Protein AF-A0A357TEU5-F1 (afdb_monomer)

Secondary structure (DSSP, 8-state):
--------TT--EEEEEEEE-SSSEEEEEEEETTSPPPEEEETT----------EEEEEGGGTEEEEEE-TT-EEEETTEEEEEEEE-SSEEEEEETTT--EEEEE--

pLDDT: mean 87.22, std 14.16, range [36.91, 97.81]

Structure (mmCIF, N/CA/C/O backbone):
data_AF-A0A357TEU5-F1
#
_entry.id   AF-A0A357TEU5-F1
#
loop_
_atom_site.group_PDB
_atom_site.id
_atom_site.type_symbol
_atom_site.label_atom_id
_atom_site.label_alt_id
_atom_site.label_comp_id
_atom_site.label_asym_id
_atom_site.label_entity_id
_atom_site.label_seq_id
_atom_site.pdbx_PDB_ins_code
_atom_site.Cartn_x
_atom_site.Cartn_y
_atom_site.Cartn_z
_atom_site.occupancy
_atom_site.B_iso_or_equiv
_atom_site.auth_seq_id
_atom_site.auth_comp_id
_atom_site.auth_asym_id
_atom_site.auth_atom_id
_atom_site.pdbx_PDB_model_num
ATOM 1 N N . MET A 1 1 ? 3.684 3.931 51.955 1.00 36.91 1 MET A N 1
ATOM 2 C CA . MET A 1 1 ? 3.063 2.715 51.384 1.00 36.91 1 MET A CA 1
ATOM 3 C C . MET A 1 1 ? 2.986 3.022 49.916 1.00 36.91 1 MET A C 1
ATOM 5 O O . MET A 1 1 ? 2.051 3.673 49.469 1.00 36.91 1 MET A O 1
ATOM 9 N N . ASP A 1 2 ? 4.086 2.728 49.242 1.00 40.12 2 ASP A N 1
ATOM 10 C CA . ASP A 1 2 ? 4.388 3.300 47.941 1.00 40.12 2 ASP A CA 1
ATOM 11 C C . ASP A 1 2 ? 3.725 2.389 46.918 1.00 40.12 2 ASP A C 1
ATOM 13 O O . ASP A 1 2 ? 4.229 1.321 46.582 1.00 40.12 2 ASP A O 1
ATOM 17 N N . GLY A 1 3 ? 2.496 2.751 46.548 1.00 43.06 3 GLY A N 1
ATOM 18 C CA . GLY A 1 3 ? 1.780 2.099 45.466 1.00 43.06 3 GLY A CA 1
ATOM 19 C C . GLY A 1 3 ? 2.515 2.428 44.182 1.00 43.06 3 GLY A C 1
ATOM 20 O O . GLY A 1 3 ? 2.447 3.567 43.721 1.00 43.06 3 GLY A O 1
ATOM 21 N N . GLU A 1 4 ? 3.263 1.460 43.659 1.00 42.56 4 GLU A N 1
ATOM 22 C CA . GLU A 1 4 ? 3.971 1.614 42.400 1.00 42.56 4 GLU A CA 1
ATOM 23 C C . GLU A 1 4 ? 2.991 2.065 41.320 1.00 42.56 4 GLU A C 1
ATOM 25 O O . GLU A 1 4 ? 2.091 1.333 40.903 1.00 42.56 4 GLU A O 1
ATOM 30 N N . ASN A 1 5 ? 3.164 3.310 40.887 1.00 46.56 5 ASN A N 1
ATOM 31 C CA . ASN A 1 5 ? 2.548 3.829 39.686 1.00 46.56 5 ASN A CA 1
ATOM 32 C C . ASN A 1 5 ? 3.273 3.177 38.506 1.00 46.56 5 ASN A C 1
ATOM 34 O O . ASN A 1 5 ? 4.188 3.752 37.917 1.00 46.56 5 ASN A O 1
ATOM 38 N N . LEU A 1 6 ? 2.912 1.926 38.221 1.00 44.22 6 LEU A N 1
ATOM 39 C CA . LEU A 1 6 ? 3.275 1.247 36.989 1.00 44.22 6 LEU A CA 1
ATOM 40 C C . LEU A 1 6 ? 2.442 1.883 35.872 1.00 44.22 6 LEU A C 1
ATOM 42 O O . LEU A 1 6 ? 1.434 1.327 35.437 1.00 44.22 6 LEU A O 1
ATOM 46 N N . GLU A 1 7 ? 2.829 3.086 35.437 1.00 47.78 7 GLU A N 1
ATOM 47 C CA . GLU A 1 7 ? 2.355 3.602 34.160 1.00 47.78 7 GLU A CA 1
ATOM 48 C C . GLU A 1 7 ? 2.746 2.574 33.101 1.00 47.78 7 GLU A C 1
ATOM 50 O O . GLU A 1 7 ? 3.928 2.296 32.892 1.00 47.78 7 GLU A O 1
ATOM 55 N N . ASP A 1 8 ? 1.743 1.972 32.465 1.00 53.94 8 ASP A N 1
ATOM 56 C CA . ASP A 1 8 ? 1.962 1.037 31.376 1.00 53.94 8 ASP A CA 1
ATOM 57 C C . ASP A 1 8 ? 2.750 1.752 30.267 1.00 53.94 8 ASP A C 1
ATOM 59 O O . ASP A 1 8 ? 2.227 2.568 29.505 1.00 53.94 8 ASP A O 1
ATOM 63 N N . ILE A 1 9 ? 4.047 1.456 30.202 1.00 52.34 9 ILE A N 1
ATOM 64 C CA . ILE A 1 9 ? 5.025 1.968 29.232 1.00 52.34 9 ILE A CA 1
ATOM 65 C C . ILE A 1 9 ? 4.664 1.630 27.779 1.00 52.34 9 ILE A C 1
ATOM 67 O O . ILE A 1 9 ? 5.327 2.082 26.847 1.00 52.34 9 ILE A O 1
ATOM 71 N N . ARG A 1 10 ? 3.599 0.853 27.566 1.00 61.09 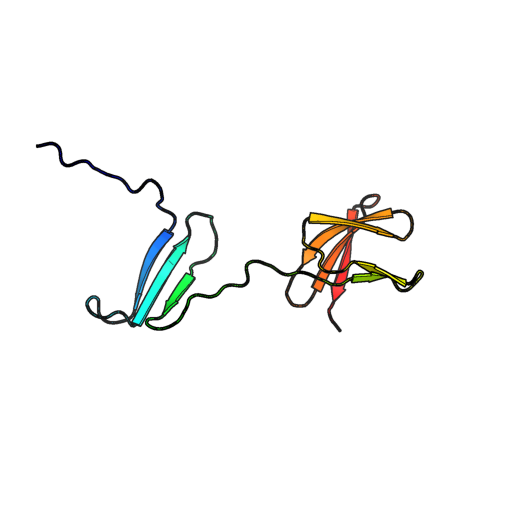10 ARG A N 1
ATOM 72 C CA . ARG A 1 10 ? 3.032 0.528 26.267 1.00 61.09 10 ARG A CA 1
ATOM 73 C C . ARG A 1 10 ? 1.596 1.035 26.183 1.00 61.09 10 ARG A C 1
ATOM 75 O O . ARG A 1 10 ? 0.716 0.267 25.814 1.00 61.09 10 ARG A O 1
ATOM 82 N N . LYS A 1 11 ? 1.346 2.328 26.450 1.00 72.00 11 LYS A N 1
ATOM 83 C CA . LYS A 1 11 ? 0.129 3.039 25.991 1.00 72.00 11 LYS A CA 1
ATOM 84 C C . LYS A 1 11 ? 0.071 2.985 24.454 1.00 72.00 11 LYS A C 1
ATOM 86 O O . LYS A 1 11 ? 0.336 3.977 23.787 1.00 72.00 11 LYS A O 1
ATOM 91 N N . ILE A 1 12 ? -0.196 1.809 23.885 1.00 81.06 12 ILE A N 1
ATOM 92 C CA . ILE A 1 12 ? -0.232 1.511 22.447 1.00 81.06 12 ILE A CA 1
ATOM 93 C C . ILE A 1 12 ? -1.592 1.850 21.842 1.00 81.06 12 ILE A C 1
ATOM 95 O O . ILE A 1 12 ? -1.705 1.968 20.625 1.00 81.06 12 ILE A O 1
ATOM 99 N N . PHE A 1 13 ? -2.606 2.035 22.689 1.00 85.88 13 PHE A N 1
ATOM 100 C CA . PHE A 1 13 ? -3.899 2.567 22.302 1.00 85.88 13 PHE A CA 1
ATOM 101 C C . PHE A 1 13 ? -4.566 3.336 23.451 1.00 85.88 13 PHE A C 1
ATOM 103 O O . PHE A 1 13 ? -4.187 3.212 24.615 1.00 85.88 13 PHE A O 1
ATOM 110 N N . THR A 1 14 ? -5.598 4.106 23.115 1.00 88.81 14 THR A N 1
ATOM 111 C CA . THR A 1 14 ? -6.527 4.765 24.041 1.00 88.81 14 THR A CA 1
ATOM 112 C C . THR A 1 14 ? -7.950 4.296 23.744 1.00 88.81 14 THR A C 1
ATOM 114 O O . THR A 1 14 ? -8.340 4.222 22.582 1.00 88.81 14 THR A O 1
ATOM 117 N N . LEU A 1 15 ? -8.750 3.989 24.768 1.00 88.56 15 LEU A N 1
ATOM 118 C CA . LEU A 1 15 ? -10.174 3.692 24.585 1.00 88.56 15 LEU A CA 1
ATOM 119 C C . LEU A 1 15 ? -10.934 4.988 24.266 1.00 88.56 15 LEU A C 1
ATOM 121 O O . LEU A 1 15 ? -10.983 5.898 25.089 1.00 88.56 15 LEU A O 1
ATOM 125 N N . VAL A 1 16 ? -11.530 5.064 23.078 1.00 90.44 16 VAL A N 1
ATOM 126 C CA . VAL A 1 16 ? -12.288 6.232 22.600 1.00 90.44 16 VAL A CA 1
ATOM 127 C C . VAL A 1 16 ? -13.766 6.101 22.944 1.00 90.44 16 VAL A C 1
ATOM 129 O O . VAL A 1 16 ? -14.398 7.069 23.364 1.00 90.44 16 VAL A O 1
ATOM 132 N N . LYS A 1 17 ? -14.340 4.908 22.744 1.00 90.69 17 LYS A N 1
ATOM 133 C CA . LYS A 1 17 ? -15.780 4.688 22.897 1.00 90.69 17 LYS A CA 1
ATOM 134 C C . LYS A 1 17 ? -16.094 3.260 23.322 1.00 90.69 17 LYS A C 1
ATOM 136 O O . LYS A 1 17 ? -15.505 2.313 22.810 1.00 90.69 17 LYS A O 1
ATOM 141 N N . VAL A 1 18 ? -17.088 3.122 24.194 1.00 92.12 18 VAL A N 1
ATOM 142 C CA . VAL A 1 18 ? -17.751 1.852 24.506 1.00 92.12 18 VAL A CA 1
ATOM 143 C C . VAL A 1 18 ? -19.161 1.903 23.928 1.00 92.12 18 VAL A C 1
ATOM 145 O O . VAL A 1 18 ? -19.893 2.861 24.176 1.00 92.12 18 VAL A O 1
ATOM 148 N N . ASN A 1 19 ? -19.542 0.897 23.145 1.00 89.12 19 ASN A N 1
ATOM 149 C CA . ASN A 1 19 ? -20.915 0.712 22.683 1.00 89.12 19 ASN A CA 1
ATOM 150 C C . ASN A 1 19 ? -21.549 -0.450 23.463 1.00 89.12 19 ASN A C 1
ATOM 152 O O . ASN A 1 19 ? -20.907 -1.481 23.663 1.00 89.12 19 ASN A O 1
ATOM 156 N N . GLY A 1 20 ? -22.804 -0.291 23.886 1.00 89.06 20 GLY A N 1
ATOM 157 C CA . GLY A 1 20 ? -23.514 -1.274 24.711 1.00 89.06 20 GLY A CA 1
ATOM 158 C C . GLY A 1 20 ? -23.428 -0.980 26.212 1.00 89.06 20 GLY A C 1
ATOM 159 O O . GLY A 1 20 ? -23.162 0.152 26.619 1.00 89.06 20 GLY A O 1
ATOM 160 N N . SER A 1 21 ? -23.695 -1.995 27.037 1.00 88.94 21 SER A N 1
ATOM 161 C CA . SER A 1 21 ? -23.600 -1.865 28.494 1.00 88.94 21 SER A CA 1
ATOM 162 C C . SER A 1 21 ? -22.137 -1.791 28.922 1.00 88.94 21 SER A C 1
ATOM 164 O O . SER A 1 21 ? -21.296 -2.503 28.386 1.00 88.94 21 SER A O 1
ATOM 166 N N . LEU A 1 22 ? -21.823 -1.001 29.950 1.00 83.19 22 LEU A N 1
ATOM 167 C CA . LEU A 1 22 ? -20.477 -1.002 30.537 1.00 83.19 22 LEU A CA 1
ATOM 168 C C . LEU A 1 22 ? -20.113 -2.360 31.157 1.00 83.19 22 LEU A C 1
ATOM 170 O O . LEU A 1 22 ? -18.942 -2.723 31.184 1.00 83.19 22 LEU A O 1
ATOM 174 N N . SER A 1 23 ? -21.110 -3.112 31.636 1.00 87.62 23 SER A N 1
ATOM 175 C CA . SER A 1 23 ? -20.920 -4.476 32.144 1.00 87.62 23 SER A CA 1
ATOM 176 C C . SER A 1 23 ? -20.935 -5.542 31.047 1.00 87.62 23 SER A C 1
ATOM 178 O O . SER A 1 23 ? -20.487 -6.659 31.290 1.00 87.62 23 SER A O 1
ATOM 180 N N . ASP A 1 24 ? -21.455 -5.209 29.862 1.00 87.56 24 ASP A N 1
ATOM 181 C CA . ASP A 1 24 ? -21.545 -6.111 28.715 1.00 87.56 24 ASP A CA 1
ATOM 182 C C . ASP A 1 24 ? -21.500 -5.331 27.382 1.00 87.56 24 ASP A C 1
ATOM 184 O O . ASP A 1 24 ? -22.544 -5.031 26.785 1.00 87.56 24 ASP A O 1
ATOM 188 N N . PRO A 1 25 ? -20.303 -4.913 26.937 1.00 88.94 25 PRO A N 1
ATOM 189 C CA . PRO A 1 25 ? -20.159 -4.078 25.753 1.00 88.94 25 PRO A CA 1
ATOM 190 C C . PRO A 1 25 ? -20.308 -4.891 24.463 1.00 88.94 25 PRO A C 1
ATOM 192 O O . PRO A 1 25 ? -19.818 -6.014 24.347 1.00 88.94 25 PRO A O 1
ATOM 195 N N . THR A 1 26 ? -20.937 -4.292 23.452 1.00 92.94 26 THR A N 1
ATOM 196 C CA . THR A 1 26 ? -21.073 -4.881 22.111 1.00 92.94 26 THR A CA 1
ATOM 197 C C . THR A 1 26 ? -19.857 -4.587 21.238 1.00 92.94 26 THR A C 1
ATOM 199 O O . THR A 1 26 ? -19.460 -5.429 20.434 1.00 92.94 26 THR A O 1
ATOM 202 N N . SER A 1 27 ? -19.249 -3.406 21.388 1.00 91.38 27 SER A N 1
ATOM 203 C CA . SER A 1 27 ? -18.000 -3.057 20.705 1.00 91.38 27 SER A CA 1
ATOM 204 C C . SER A 1 27 ? -17.218 -1.951 21.415 1.00 91.38 27 SER A C 1
ATOM 206 O O . SER A 1 27 ? -17.782 -1.144 22.158 1.00 91.38 27 SER A O 1
ATOM 208 N N . LEU A 1 28 ? -15.912 -1.906 21.158 1.00 90.56 28 LEU A N 1
ATOM 209 C CA . LEU A 1 28 ? -14.972 -0.920 21.689 1.00 90.56 28 LEU A CA 1
ATOM 210 C C . LEU A 1 28 ? -14.270 -0.213 20.533 1.00 90.56 28 LEU A C 1
ATOM 212 O O . LEU A 1 28 ? -13.756 -0.873 19.633 1.00 90.56 28 LEU A O 1
ATOM 216 N N . THR A 1 29 ? -14.212 1.114 20.569 1.00 91.19 29 THR A N 1
ATOM 217 C CA . THR A 1 29 ? -13.402 1.906 19.637 1.00 91.19 29 THR A CA 1
ATOM 218 C C . THR A 1 29 ? -12.098 2.293 20.321 1.00 91.19 29 THR A C 1
ATOM 220 O O . THR A 1 29 ? -12.128 2.927 21.377 1.00 91.19 29 THR A O 1
ATOM 223 N N . LEU A 1 30 ? -10.964 1.919 19.734 1.00 89.75 30 LEU A N 1
ATOM 224 C CA . LEU A 1 30 ? -9.622 2.166 20.253 1.00 89.75 30 LEU A CA 1
ATOM 225 C C . LEU A 1 30 ? -8.862 3.070 19.279 1.00 89.75 30 LEU A C 1
ATOM 227 O O . LEU A 1 30 ? -8.882 2.837 18.076 1.00 89.75 30 LEU A O 1
ATOM 231 N N . ARG A 1 31 ? -8.163 4.076 19.796 1.00 87.88 31 ARG A N 1
ATOM 232 C CA . ARG A 1 31 ? -7.234 4.912 19.032 1.00 87.88 31 ARG A CA 1
ATOM 233 C C . ARG A 1 31 ? -5.828 4.400 19.225 1.00 87.88 31 ARG A C 1
ATOM 235 O O . ARG A 1 31 ? -5.379 4.352 20.365 1.00 87.88 31 ARG A O 1
ATOM 242 N N . MET A 1 32 ? -5.135 4.062 18.151 1.00 85.94 32 MET A N 1
ATOM 243 C CA . MET A 1 32 ? -3.766 3.566 18.231 1.00 85.94 32 MET A CA 1
ATOM 244 C C . MET A 1 32 ? -2.777 4.720 18.434 1.00 85.94 32 MET A C 1
ATOM 246 O O . MET A 1 32 ? -2.945 5.815 17.898 1.00 85.94 32 MET A O 1
ATOM 250 N N . SER A 1 33 ? -1.723 4.478 19.208 1.00 85.56 33 SER A N 1
ATOM 251 C CA . SER A 1 33 ? -0.695 5.488 19.499 1.00 85.56 33 SER A CA 1
ATOM 252 C C . SER A 1 33 ? 0.327 5.662 18.373 1.00 85.56 33 SER A C 1
ATOM 254 O O . SER A 1 33 ? 1.137 6.583 18.416 1.00 85.56 33 SER A O 1
ATOM 256 N N . ASP A 1 34 ? 0.292 4.791 17.364 1.00 78.62 34 ASP A N 1
ATOM 257 C CA . ASP A 1 34 ? 1.132 4.854 16.163 1.00 78.62 34 ASP A CA 1
ATOM 258 C C . ASP A 1 34 ? 0.616 5.854 15.108 1.00 78.62 34 ASP A C 1
ATOM 260 O O . ASP A 1 34 ? 1.224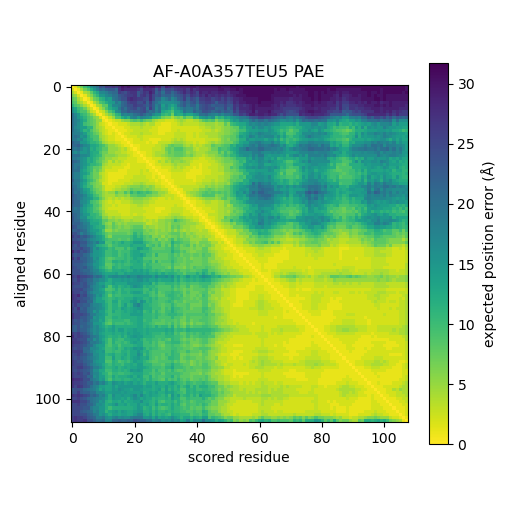 6.004 14.049 1.00 78.62 34 ASP A O 1
ATOM 264 N N . GLY A 1 35 ? -0.489 6.550 15.399 1.00 75.81 35 GLY A N 1
ATOM 265 C CA . GLY A 1 35 ? -1.113 7.516 14.497 1.00 75.81 35 GLY A CA 1
ATOM 266 C C . GLY A 1 35 ? -2.008 6.887 13.429 1.00 75.81 35 GLY A C 1
ATOM 267 O O . GLY A 1 35 ? -2.440 7.598 12.524 1.00 75.81 35 GLY A O 1
ATOM 268 N N . SER A 1 36 ? -2.286 5.582 13.510 1.00 78.75 36 SER A N 1
ATOM 269 C CA . SER A 1 36 ? -3.285 4.942 12.657 1.00 78.75 36 SER A CA 1
ATOM 270 C C . SER A 1 36 ? -4.722 5.268 13.084 1.00 78.75 36 SER A C 1
ATOM 272 O O . SER A 1 36 ? -4.969 5.755 14.190 1.00 78.75 36 SER A O 1
ATOM 274 N N . ASP A 1 37 ? -5.667 5.031 12.171 1.00 82.44 37 ASP A N 1
ATOM 275 C CA . ASP A 1 37 ? -7.087 5.309 12.387 1.00 82.44 37 ASP A CA 1
ATOM 276 C C . ASP A 1 37 ? -7.675 4.525 13.571 1.00 82.44 37 ASP A C 1
ATOM 278 O O . ASP A 1 37 ? -7.178 3.465 13.964 1.00 82.44 37 ASP A O 1
ATOM 282 N N . ASP A 1 38 ? -8.781 5.039 14.113 1.00 88.88 38 ASP A N 1
ATOM 283 C CA . ASP A 1 38 ? -9.516 4.386 15.193 1.00 88.88 38 ASP A CA 1
ATOM 284 C C . ASP A 1 38 ? -10.000 2.989 14.755 1.00 88.88 38 ASP A C 1
ATOM 286 O O . ASP A 1 38 ? -10.697 2.829 13.750 1.00 88.88 38 ASP A O 1
ATOM 290 N N . ILE A 1 39 ? -9.669 1.965 15.542 1.00 87.44 39 ILE A N 1
ATOM 291 C CA . ILE A 1 39 ? -10.090 0.581 15.316 1.00 87.44 39 ILE A CA 1
ATOM 292 C C . ILE A 1 39 ? -11.347 0.272 16.126 1.00 87.44 39 ILE A C 1
ATOM 294 O O . ILE A 1 39 ? -11.473 0.686 17.276 1.00 87.44 39 ILE A O 1
ATOM 298 N N . THR A 1 40 ? -12.284 -0.484 15.552 1.00 90.25 40 THR A N 1
ATOM 299 C CA . THR A 1 40 ? -13.450 -0.993 16.287 1.00 90.25 40 THR A CA 1
ATOM 300 C C . THR A 1 40 ? -13.317 -2.494 16.484 1.00 90.25 40 THR A C 1
ATOM 302 O O . THR A 1 40 ? -13.193 -3.242 15.519 1.00 90.25 40 THR A O 1
ATOM 305 N N . VAL A 1 41 ? -13.352 -2.929 17.740 1.00 88.44 41 VAL A N 1
ATOM 306 C CA . VAL A 1 41 ? -13.336 -4.339 18.133 1.00 88.44 41 VAL A CA 1
ATOM 307 C C . VAL A 1 41 ? -14.745 -4.732 18.552 1.00 88.44 41 VAL A C 1
ATOM 309 O O . VAL A 1 41 ? -15.321 -4.108 19.444 1.00 88.44 41 VAL A O 1
ATOM 312 N N . VAL A 1 42 ? -15.308 -5.749 17.907 1.00 90.94 42 VAL A N 1
ATOM 313 C CA . VAL A 1 42 ? -16.660 -6.252 18.177 1.00 90.94 42 VAL A CA 1
ATOM 314 C C . VAL A 1 42 ? -16.575 -7.498 19.054 1.00 90.94 42 VAL A C 1
ATOM 316 O O . VAL A 1 42 ? -15.705 -8.350 18.871 1.00 90.94 42 VAL A O 1
ATOM 319 N N . LYS A 1 43 ? -17.471 -7.610 20.039 1.00 88.06 43 LYS A N 1
ATOM 320 C CA . LYS A 1 43 ? -17.515 -8.769 20.934 1.00 88.06 43 LYS A CA 1
ATOM 321 C C . LYS A 1 43 ? -17.765 -10.051 20.131 1.00 88.06 43 LYS A C 1
ATOM 323 O O . LYS A 1 43 ? -18.772 -10.165 19.443 1.00 88.06 43 LYS A O 1
ATOM 328 N N . GLY A 1 44 ? -16.880 -11.034 20.288 1.00 87.56 44 GLY A N 1
ATOM 329 C CA . GLY A 1 44 ? -16.990 -12.341 19.629 1.00 87.56 44 GLY A CA 1
ATOM 330 C C . GLY A 1 44 ? -16.390 -12.404 18.222 1.00 87.56 44 GLY A C 1
ATOM 331 O O . GLY A 1 44 ? -16.346 -13.489 17.649 1.00 87.56 44 GLY A O 1
ATOM 332 N N . GLU A 1 45 ? -15.879 -11.290 17.692 1.00 87.50 45 GLU A N 1
ATOM 333 C CA . GLU A 1 45 ? -15.211 -11.250 16.391 1.00 87.50 45 GLU A CA 1
ATOM 334 C C . GLU A 1 45 ? -13.694 -11.131 16.555 1.00 87.50 45 GLU A C 1
ATOM 336 O O . GLU A 1 45 ? -13.183 -10.406 17.412 1.00 87.50 45 GLU A O 1
ATOM 341 N N . ILE A 1 46 ? -12.954 -11.853 15.713 1.00 84.00 46 ILE A N 1
ATOM 342 C CA . ILE A 1 46 ? -11.502 -11.700 15.627 1.00 84.00 46 ILE A CA 1
ATOM 343 C C . ILE A 1 46 ? -11.221 -10.401 14.875 1.00 84.00 46 ILE A C 1
ATOM 345 O O . ILE A 1 46 ? -11.655 -10.232 13.736 1.00 84.00 46 ILE A O 1
ATOM 349 N N . PHE A 1 47 ? -10.454 -9.500 15.487 1.00 80.38 47 PHE A N 1
ATOM 350 C CA . PHE A 1 47 ? -9.961 -8.319 14.789 1.00 80.38 47 PHE A CA 1
ATOM 351 C C . PHE A 1 47 ? -8.986 -8.733 13.677 1.00 80.38 47 PHE A C 1
ATOM 353 O O . PHE A 1 47 ? -7.971 -9.380 13.937 1.00 80.38 47 PHE A O 1
ATOM 360 N N . SER A 1 48 ? -9.289 -8.340 12.441 1.00 80.75 48 SER A N 1
ATOM 361 C CA . SER A 1 48 ? -8.431 -8.530 11.272 1.00 80.75 48 SER A CA 1
ATOM 362 C C . SER A 1 48 ? -8.304 -7.209 10.522 1.00 80.75 48 SER A C 1
ATOM 364 O O . SER A 1 48 ? -9.284 -6.484 10.350 1.00 80.75 48 SER A O 1
ATOM 366 N N . ARG A 1 49 ? -7.088 -6.893 10.074 1.00 81.38 49 ARG A N 1
ATOM 367 C CA . ARG A 1 49 ? -6.777 -5.705 9.276 1.00 81.38 49 ARG A CA 1
ATOM 368 C C . ARG A 1 49 ? -5.804 -6.087 8.170 1.00 81.38 49 ARG A C 1
ATOM 370 O O . ARG A 1 49 ? -4.901 -6.895 8.379 1.00 81.38 49 ARG A O 1
ATOM 377 N N . VAL A 1 50 ? -5.956 -5.462 7.005 1.00 83.62 50 VAL A N 1
ATOM 378 C CA . VAL A 1 50 ? -4.949 -5.539 5.946 1.00 83.62 50 VAL A CA 1
ATOM 379 C C . VAL A 1 50 ? -3.744 -4.688 6.348 1.00 83.62 50 VAL A C 1
ATOM 381 O O . VAL A 1 50 ? -3.812 -3.462 6.345 1.00 83.62 50 VAL A O 1
ATOM 384 N N . ASP A 1 51 ? -2.645 -5.353 6.702 1.00 82.56 51 ASP A N 1
ATOM 385 C CA . ASP A 1 51 ? -1.363 -4.718 7.059 1.00 82.56 51 ASP A CA 1
ATOM 386 C C . ASP A 1 51 ? -0.614 -4.166 5.829 1.00 82.56 51 ASP A C 1
ATOM 388 O O . ASP A 1 51 ? 0.260 -3.309 5.916 1.00 82.56 51 ASP A O 1
ATOM 392 N N . GLY A 1 52 ? -0.982 -4.635 4.637 1.00 88.06 52 GLY A N 1
ATOM 393 C CA . GLY A 1 52 ? -0.488 -4.098 3.380 1.00 88.06 52 GLY A CA 1
ATOM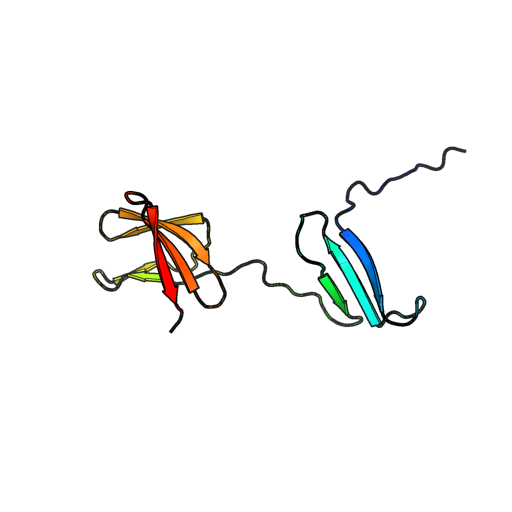 394 C C . GLY A 1 52 ? -0.657 -5.069 2.224 1.00 88.06 52 GLY A C 1
ATOM 395 O O . GLY A 1 52 ? -0.919 -6.259 2.407 1.00 88.06 52 GLY A O 1
ATOM 396 N N . TYR A 1 53 ? -0.454 -4.548 1.021 1.00 93.69 53 TYR A N 1
ATOM 397 C CA . TYR A 1 53 ? -0.623 -5.293 -0.219 1.00 93.69 53 TYR A CA 1
ATOM 398 C C . TYR A 1 53 ? 0.719 -5.756 -0.795 1.00 93.69 53 TYR A C 1
ATOM 400 O O . TYR A 1 53 ? 1.791 -5.210 -0.503 1.00 93.69 53 TYR A 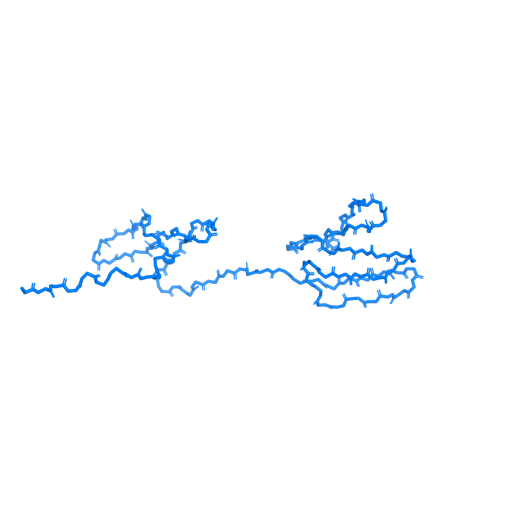O 1
ATOM 408 N N . ARG A 1 54 ? 0.649 -6.802 -1.616 1.00 94.81 54 ARG A N 1
ATOM 409 C CA . ARG A 1 54 ? 1.738 -7.312 -2.453 1.00 94.81 54 ARG A CA 1
ATOM 410 C C . ARG A 1 54 ? 1.217 -7.403 -3.875 1.00 94.81 54 ARG A C 1
ATOM 412 O O . ARG A 1 54 ? 0.036 -7.672 -4.067 1.00 94.81 54 ARG A O 1
ATOM 419 N N . ALA A 1 55 ? 2.099 -7.215 -4.846 1.00 94.81 55 ALA A N 1
ATOM 420 C CA . ALA A 1 55 ? 1.726 -7.281 -6.249 1.00 94.81 55 ALA A CA 1
ATOM 421 C C . ALA A 1 55 ? 2.654 -8.192 -7.049 1.00 94.81 55 ALA A C 1
ATOM 423 O O . ALA A 1 55 ? 3.872 -8.217 -6.838 1.00 94.81 55 ALA A O 1
ATOM 424 N N . ASP A 1 56 ? 2.050 -8.881 -8.012 1.00 95.56 56 ASP A N 1
ATOM 425 C CA . ASP A 1 56 ? 2.743 -9.505 -9.126 1.00 95.56 56 ASP A CA 1
ATOM 426 C C . ASP A 1 56 ? 2.703 -8.539 -10.313 1.00 95.56 56 ASP A C 1
ATOM 428 O O . ASP A 1 56 ? 1.640 -8.121 -10.764 1.00 95.56 56 ASP A O 1
ATOM 432 N N . ILE A 1 57 ? 3.876 -8.150 -10.807 1.00 94.44 57 ILE A N 1
ATOM 433 C CA . ILE A 1 57 ? 4.027 -7.150 -11.864 1.00 94.44 57 ILE A CA 1
ATOM 434 C C . ILE A 1 57 ? 4.709 -7.817 -13.051 1.00 94.44 57 ILE A C 1
ATOM 436 O O . ILE A 1 57 ? 5.757 -8.449 -12.904 1.00 94.44 57 ILE A O 1
ATOM 440 N N . THR A 1 58 ? 4.136 -7.649 -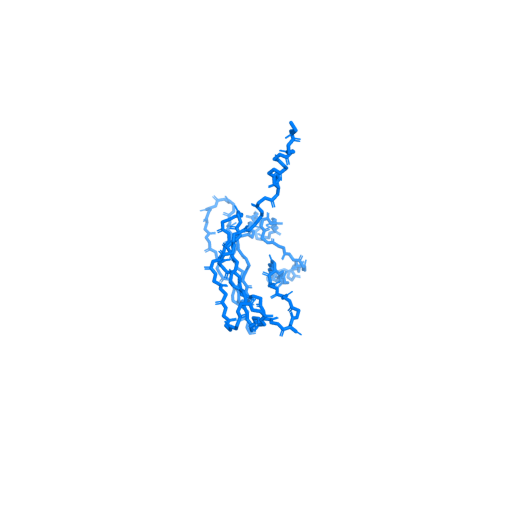14.239 1.00 94.38 58 THR A N 1
ATOM 441 C CA . THR A 1 58 ? 4.729 -8.129 -15.490 1.00 94.38 58 THR A CA 1
ATOM 442 C C . THR A 1 58 ? 5.067 -6.946 -16.380 1.00 94.38 58 THR A C 1
ATOM 444 O O . THR A 1 58 ? 4.267 -6.024 -16.519 1.00 94.38 58 THR A O 1
ATOM 447 N N . TYR A 1 59 ? 6.248 -6.982 -16.993 1.00 94.12 59 TYR A N 1
ATOM 448 C CA . TYR A 1 59 ? 6.648 -6.060 -18.047 1.00 94.12 59 TYR A CA 1
ATOM 449 C C . TYR A 1 59 ? 6.629 -6.807 -19.394 1.00 94.12 59 TYR A C 1
ATOM 451 O O . TYR A 1 59 ? 7.576 -7.540 -19.697 1.00 94.12 59 TYR A O 1
ATOM 459 N N . PRO A 1 60 ? 5.552 -6.665 -20.195 1.00 93.69 60 PRO A N 1
ATOM 460 C CA . PRO A 1 60 ? 5.346 -7.462 -21.407 1.00 93.69 60 PRO A CA 1
ATOM 461 C C . PRO A 1 60 ? 6.457 -7.373 -22.467 1.00 93.69 60 PRO A C 1
ATOM 463 O O . PRO A 1 60 ? 6.783 -8.411 -23.034 1.00 93.69 60 PRO A O 1
ATOM 466 N N . PRO A 1 61 ? 7.097 -6.211 -22.734 1.00 94.19 61 PRO A N 1
ATOM 467 C CA . PRO A 1 61 ? 8.058 -6.092 -23.838 1.00 94.19 61 PRO A CA 1
ATOM 468 C C . PRO A 1 61 ? 9.228 -7.083 -23.808 1.00 94.19 61 PRO A C 1
ATOM 470 O O . PRO A 1 61 ? 9.745 -7.442 -24.860 1.00 94.19 61 PRO A O 1
ATOM 473 N N . ASN A 1 62 ? 9.642 -7.545 -22.625 1.00 92.75 62 ASN A N 1
ATOM 474 C CA . ASN A 1 62 ? 10.649 -8.601 -22.480 1.00 92.75 62 ASN A CA 1
ATOM 475 C C . ASN A 1 62 ? 10.199 -9.736 -21.541 1.00 92.75 62 ASN A C 1
ATOM 477 O O . ASN A 1 62 ? 11.035 -10.490 -21.045 1.00 92.75 62 ASN A O 1
ATOM 481 N N . ASN A 1 63 ? 8.889 -9.844 -21.281 1.00 92.94 63 ASN A N 1
ATOM 482 C CA . ASN A 1 63 ? 8.268 -10.833 -20.394 1.00 92.94 63 ASN A CA 1
ATOM 483 C C . ASN 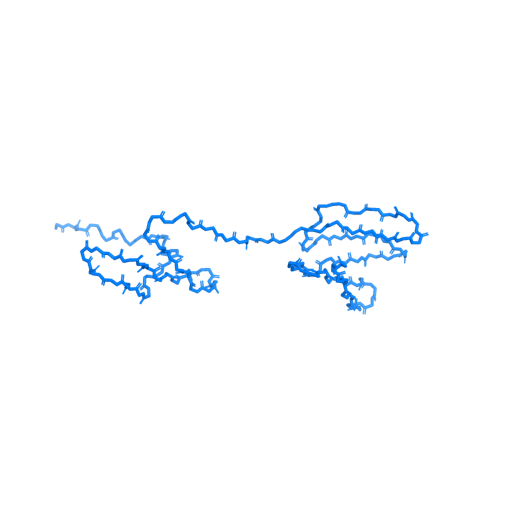A 1 63 ? 8.891 -10.939 -18.992 1.00 92.94 63 ASN A C 1
ATOM 485 O O . ASN A 1 63 ? 8.855 -11.999 -18.359 1.00 92.94 63 ASN A O 1
ATOM 489 N N . LYS A 1 64 ? 9.450 -9.845 -18.467 1.00 95.00 64 LYS A N 1
ATOM 490 C CA . LYS A 1 64 ? 10.014 -9.846 -17.118 1.00 95.00 64 LYS A CA 1
ATOM 491 C C . LYS A 1 64 ? 8.899 -9.888 -16.078 1.00 95.00 64 LYS A C 1
ATOM 493 O O . LYS A 1 64 ? 7.980 -9.074 -16.112 1.00 95.00 64 LYS A O 1
ATOM 498 N N . GLN A 1 65 ? 9.009 -10.826 -15.141 1.00 95.88 65 GLN A N 1
ATOM 499 C CA . GLN A 1 65 ? 8.045 -11.014 -14.059 1.00 95.88 65 GLN A CA 1
ATOM 500 C C . GLN A 1 65 ? 8.667 -10.649 -12.713 1.00 95.88 65 GLN A C 1
ATOM 502 O O . GLN A 1 65 ? 9.780 -11.063 -12.384 1.00 95.88 65 GLN A O 1
ATOM 507 N N . PHE A 1 66 ? 7.914 -9.911 -11.909 1.00 96.06 66 PHE A N 1
ATOM 508 C CA . PHE A 1 66 ? 8.269 -9.522 -10.556 1.00 96.06 66 PHE A CA 1
ATOM 509 C C . PHE A 1 66 ? 7.149 -9.966 -9.626 1.00 96.06 66 PHE A C 1
ATOM 511 O O . PHE A 1 66 ? 6.128 -9.298 -9.521 1.00 96.06 66 PHE A O 1
ATOM 518 N N . ARG A 1 67 ? 7.337 -11.108 -8.969 1.00 96.06 67 ARG A N 1
ATOM 519 C CA . ARG A 1 67 ? 6.321 -11.672 -8.080 1.00 96.06 67 ARG A CA 1
ATOM 520 C C . ARG A 1 67 ? 6.489 -11.190 -6.647 1.00 96.06 67 ARG A C 1
ATOM 522 O O . ARG A 1 67 ? 7.620 -10.955 -6.218 1.00 96.06 67 ARG A O 1
ATOM 529 N N . ASN A 1 68 ? 5.380 -11.120 -5.918 1.00 95.19 68 ASN A N 1
ATOM 530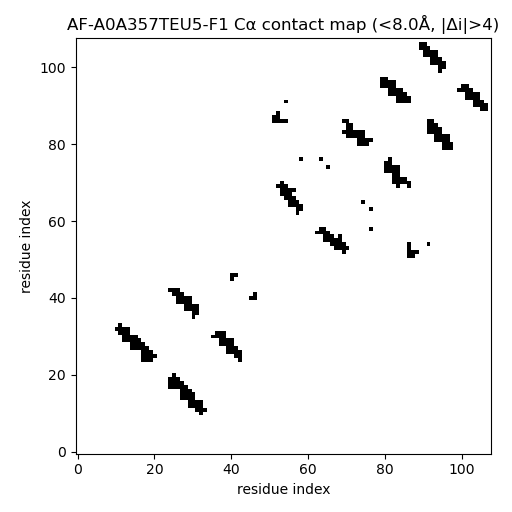 C CA . ASN A 1 68 ? 5.324 -10.898 -4.479 1.00 95.19 68 ASN A CA 1
ATOM 531 C C . ASN A 1 68 ? 6.052 -9.619 -4.016 1.00 95.19 68 ASN A C 1
ATOM 533 O O . ASN A 1 68 ? 6.727 -9.619 -2.985 1.00 95.19 68 ASN A O 1
ATOM 537 N N . ARG A 1 69 ? 5.947 -8.538 -4.794 1.00 96.06 69 ARG A N 1
ATOM 538 C CA . ARG A 1 69 ? 6.649 -7.278 -4.523 1.00 96.06 69 ARG A CA 1
ATOM 539 C C . ARG A 1 69 ? 5.877 -6.394 -3.562 1.00 96.06 69 ARG A C 1
ATOM 541 O O . ARG A 1 69 ? 4.649 -6.353 -3.613 1.00 96.06 69 ARG A O 1
ATOM 548 N N . ARG A 1 70 ? 6.605 -5.672 -2.710 1.00 95.31 70 ARG A N 1
ATOM 549 C CA . ARG A 1 70 ? 6.059 -4.709 -1.745 1.00 95.31 70 ARG A CA 1
ATOM 550 C C . ARG A 1 70 ? 6.437 -3.264 -2.072 1.00 95.31 70 ARG A C 1
ATOM 552 O O . ARG A 1 70 ? 7.413 -2.999 -2.772 1.00 95.31 70 ARG A O 1
ATOM 559 N N . SER A 1 71 ? 5.685 -2.324 -1.500 1.00 95.56 71 SER A N 1
ATOM 560 C CA . SER A 1 71 ? 6.074 -0.910 -1.441 1.00 95.56 71 SER A CA 1
ATOM 561 C C . SER A 1 71 ? 7.497 -0.755 -0.887 1.00 95.56 71 SER A C 1
ATOM 563 O O . SER A 1 71 ? 7.881 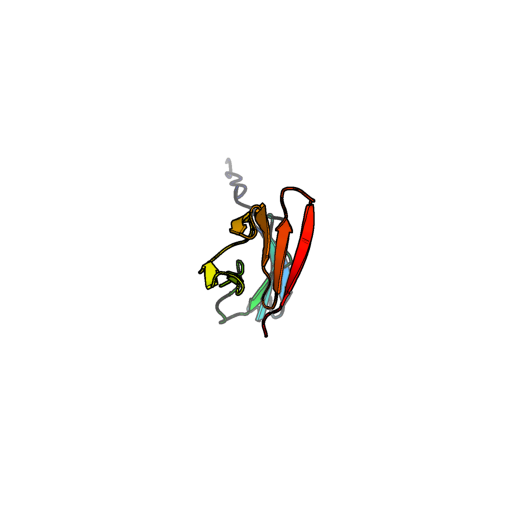-1.439 0.059 1.00 95.56 71 SER A O 1
ATOM 565 N N . GLY A 1 72 ? 8.278 0.140 -1.486 1.00 94.69 72 GLY A N 1
ATOM 566 C CA . GLY A 1 72 ? 9.688 0.382 -1.178 1.00 94.69 72 GLY A CA 1
ATOM 567 C C . GLY A 1 72 ? 10.675 -0.458 -1.995 1.00 94.69 72 GLY A C 1
ATOM 568 O O . GLY A 1 72 ? 11.849 -0.095 -2.079 1.00 94.69 72 GLY A O 1
ATOM 569 N N . GLU A 1 73 ? 10.236 -1.546 -2.636 1.00 96.69 73 GLU A N 1
ATOM 570 C CA . GLU A 1 73 ? 11.121 -2.353 -3.479 1.00 96.69 73 GLU A CA 1
ATOM 571 C C . GLU A 1 73 ? 11.457 -1.679 -4.817 1.00 96.69 73 GLU A C 1
ATOM 573 O O . GLU A 1 73 ? 10.721 -0.839 -5.339 1.00 96.69 73 GLU A O 1
ATOM 578 N N . LYS A 1 74 ? 12.592 -2.091 -5.392 1.00 96.19 74 LYS A N 1
ATOM 579 C CA . LYS A 1 74 ? 13.143 -1.566 -6.644 1.00 96.19 74 LYS A CA 1
ATOM 580 C C . LYS A 1 74 ? 13.060 -2.620 -7.741 1.00 96.19 74 LYS A C 1
ATOM 582 O O . LYS A 1 74 ? 13.495 -3.755 -7.551 1.00 96.19 74 LYS A O 1
ATOM 587 N N . LEU A 1 75 ? 12.545 -2.235 -8.902 1.00 95.94 75 LEU A N 1
ATOM 588 C CA . LEU A 1 75 ? 12.430 -3.066 -10.097 1.00 95.94 75 LEU A CA 1
ATOM 589 C C . LEU A 1 75 ? 13.317 -2.484 -11.194 1.00 95.94 75 LEU A C 1
ATOM 591 O O . LEU A 1 75 ? 13.304 -1.282 -11.417 1.00 95.94 75 LEU A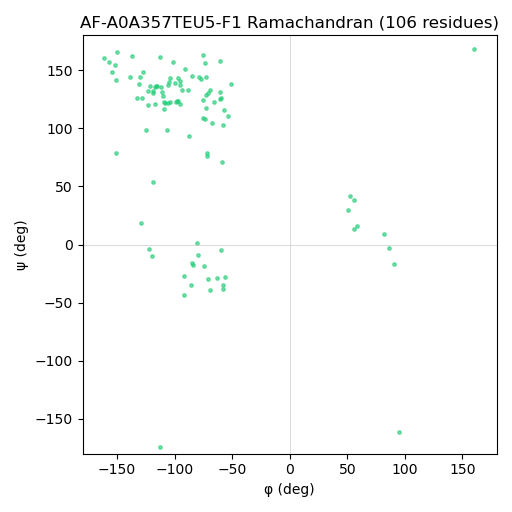 O 1
ATOM 595 N N . PHE A 1 76 ? 14.059 -3.322 -11.909 1.00 95.75 76 PHE A N 1
ATOM 596 C CA . PHE A 1 76 ? 14.870 -2.866 -13.040 1.00 95.75 76 PHE A CA 1
ATOM 597 C C . PHE A 1 76 ? 14.269 -3.362 -14.354 1.00 95.75 76 PHE A C 1
ATOM 599 O O . PHE A 1 76 ? 14.195 -4.577 -14.564 1.00 95.75 76 PHE A O 1
ATOM 606 N N . PHE A 1 77 ? 13.826 -2.460 -15.225 1.00 94.88 77 PHE A N 1
ATOM 607 C CA . PHE A 1 77 ? 13.314 -2.768 -16.564 1.00 94.88 77 PHE A CA 1
ATOM 608 C C . PHE A 1 77 ? 13.326 -1.509 -17.441 1.00 94.88 77 PHE A C 1
ATOM 610 O O . PHE A 1 77 ? 13.365 -0.397 -16.922 1.00 94.88 77 PHE A O 1
ATOM 617 N N . ALA A 1 78 ? 13.284 -1.688 -18.766 1.00 93.38 78 ALA A N 1
ATOM 618 C CA . ALA A 1 78 ? 13.407 -0.585 -19.728 1.00 93.38 78 ALA A CA 1
ATOM 619 C C . ALA A 1 78 ? 14.659 0.285 -19.482 1.00 93.38 78 ALA A C 1
ATOM 621 O O . ALA A 1 78 ? 14.574 1.506 -19.509 1.00 93.38 78 ALA A O 1
ATOM 622 N N . GLU A 1 79 ? 15.791 -0.368 -19.177 1.00 94.38 79 GLU A N 1
ATOM 623 C CA . GLU A 1 79 ? 17.092 0.272 -18.898 1.00 94.38 79 GLU A CA 1
ATOM 624 C C . GLU A 1 79 ? 17.091 1.265 -17.722 1.00 94.38 79 GLU A C 1
ATOM 626 O O . GLU A 1 79 ? 18.041 2.021 -17.542 1.00 94.38 79 GLU A O 1
ATOM 631 N N . ASP A 1 80 ? 16.064 1.218 -16.869 1.00 96.12 80 ASP A N 1
ATOM 632 C CA . ASP A 1 80 ? 15.917 2.119 -15.731 1.00 96.12 80 ASP A CA 1
ATOM 633 C C . ASP A 1 80 ? 15.466 1.373 -14.467 1.00 96.12 80 ASP A C 1
ATOM 635 O O . ASP A 1 80 ? 14.964 0.241 -14.491 1.00 96.12 80 ASP A O 1
ATOM 639 N N . MET A 1 81 ? 15.661 2.031 -13.330 1.00 96.94 81 MET A N 1
ATOM 640 C CA . MET A 1 81 ? 15.189 1.604 -12.026 1.00 96.94 81 MET A CA 1
ATOM 641 C C . MET A 1 81 ? 13.832 2.246 -11.730 1.00 96.94 81 MET A C 1
ATOM 643 O O . MET A 1 81 ? 13.649 3.454 -11.842 1.00 96.94 81 MET A O 1
ATOM 647 N N . HIS A 1 82 ? 12.884 1.439 -11.272 1.00 97.50 82 HIS A N 1
ATOM 648 C CA . HIS A 1 82 ? 11.537 1.856 -10.903 1.00 97.50 82 HIS A CA 1
ATOM 649 C C . HIS A 1 82 ? 11.272 1.450 -9.459 1.00 97.50 82 HIS A C 1
ATOM 651 O O . HIS A 1 82 ? 11.329 0.271 -9.115 1.00 97.50 82 HIS A O 1
ATOM 657 N N . ASN A 1 83 ? 10.991 2.425 -8.603 1.00 97.62 83 ASN A N 1
ATOM 658 C CA . ASN A 1 83 ? 10.655 2.194 -7.202 1.00 97.62 83 ASN A CA 1
ATOM 659 C C . ASN A 1 83 ? 9.149 1.969 -7.076 1.00 97.62 83 ASN A C 1
ATOM 661 O O . ASN A 1 83 ? 8.369 2.768 -7.595 1.00 97.62 83 ASN A O 1
ATOM 665 N N . ILE A 1 84 ? 8.730 0.938 -6.351 1.00 97.31 84 ILE A N 1
ATOM 666 C CA . ILE A 1 84 ? 7.328 0.783 -5.965 1.00 97.31 84 ILE A CA 1
ATOM 667 C C . ILE A 1 84 ? 7.055 1.774 -4.837 1.00 97.31 84 ILE A C 1
ATOM 669 O O . ILE A 1 84 ? 7.548 1.598 -3.727 1.00 97.31 84 ILE A O 1
ATOM 673 N N . VAL A 1 85 ? 6.290 2.829 -5.106 1.00 97.25 85 VAL A N 1
ATOM 674 C CA . VAL A 1 85 ? 6.000 3.863 -4.097 1.00 97.25 85 VAL A CA 1
ATOM 675 C C . VAL A 1 85 ? 4.723 3.574 -3.316 1.00 97.25 85 VAL A C 1
ATOM 677 O O . VAL A 1 85 ? 4.617 3.985 -2.165 1.00 97.25 85 VAL A O 1
ATOM 680 N N . ALA A 1 86 ? 3.776 2.851 -3.914 1.00 96.12 86 ALA A N 1
ATOM 681 C CA . ALA A 1 86 ? 2.554 2.415 -3.253 1.00 96.12 86 ALA A CA 1
ATOM 682 C C . ALA A 1 86 ? 2.002 1.146 -3.910 1.00 96.12 86 ALA A C 1
ATOM 684 O O . ALA A 1 86 ? 2.133 0.957 -5.122 1.00 96.12 86 ALA A O 1
ATOM 685 N N . ILE A 1 87 ? 1.352 0.314 -3.101 1.00 96.81 87 ILE A N 1
ATOM 686 C CA . ILE A 1 87 ? 0.488 -0.780 -3.539 1.00 96.81 87 ILE A CA 1
ATOM 687 C C . ILE A 1 87 ? -0.795 -0.676 -2.718 1.00 96.81 87 ILE A C 1
ATOM 689 O O . ILE A 1 87 ? -0.734 -0.629 -1.487 1.00 96.81 87 ILE A O 1
ATOM 693 N N . SER A 1 88 ? -1.933 -0.632 -3.398 1.00 94.38 88 SER A N 1
ATOM 694 C CA . SER A 1 88 ? -3.264 -0.753 -2.807 1.00 94.38 88 SER A CA 1
ATOM 695 C C . SER A 1 88 ? -3.920 -2.059 -3.265 1.00 94.38 88 SER A C 1
ATOM 697 O O . SER A 1 88 ? -3.298 -2.875 -3.944 1.00 94.38 88 SER A O 1
ATOM 699 N N . GLU A 1 89 ? -5.184 -2.254 -2.904 1.00 93.31 89 GLU A N 1
ATOM 700 C CA . GLU A 1 89 ? -5.971 -3.409 -3.336 1.00 93.31 89 GLU A CA 1
ATOM 701 C C . GLU A 1 89 ? -6.070 -3.531 -4.863 1.00 93.31 89 GLU A C 1
ATOM 703 O O . GLU A 1 89 ? -6.066 -4.636 -5.399 1.00 93.31 89 GLU A O 1
ATOM 708 N N . SER A 1 90 ? -6.126 -2.399 -5.572 1.00 94.81 90 SER A N 1
ATOM 709 C CA . SER A 1 90 ? -6.447 -2.363 -7.002 1.00 94.81 90 SER A CA 1
ATOM 710 C C . SER A 1 90 ? -5.371 -1.723 -7.872 1.00 94.81 90 SER A C 1
ATOM 712 O O . SER A 1 90 ? -5.541 -1.655 -9.089 1.00 94.81 90 SER A O 1
ATOM 714 N N . GLU A 1 91 ? -4.292 -1.193 -7.297 1.00 96.12 91 GLU A N 1
ATOM 715 C CA . GLU A 1 91 ? -3.255 -0.528 -8.081 1.00 96.12 91 GLU A CA 1
ATOM 716 C C . GLU A 1 91 ? -1.856 -0.586 -7.470 1.00 96.12 91 GLU A C 1
ATOM 718 O O . GLU A 1 91 ? -1.653 -0.679 -6.260 1.00 96.12 91 GLU A O 1
ATOM 723 N N . VAL A 1 92 ? -0.875 -0.476 -8.360 1.00 96.75 92 VAL A N 1
ATOM 724 C CA . VAL A 1 92 ? 0.543 -0.311 -8.055 1.00 96.75 92 VAL A CA 1
ATOM 725 C C . VAL A 1 92 ? 0.999 1.014 -8.641 1.00 96.75 92 VAL A C 1
ATOM 727 O O . VAL A 1 92 ? 0.776 1.287 -9.821 1.00 96.75 92 VAL A O 1
ATOM 730 N N . VAL A 1 93 ? 1.699 1.818 -7.848 1.00 97.44 93 VAL A N 1
ATOM 731 C CA . VAL A 1 93 ? 2.331 3.049 -8.324 1.00 97.44 93 VAL A CA 1
ATOM 732 C C . VAL A 1 93 ? 3.838 2.850 -8.360 1.00 97.44 93 VAL A C 1
ATOM 734 O O . VAL A 1 93 ? 4.473 2.562 -7.343 1.00 97.44 93 VAL A O 1
ATOM 737 N N . LEU A 1 94 ? 4.415 3.034 -9.542 1.00 97.31 94 LEU A N 1
ATOM 738 C CA . LEU A 1 94 ? 5.854 3.009 -9.773 1.00 97.31 94 LEU A CA 1
ATOM 739 C C . LEU A 1 94 ? 6.377 4.431 -9.952 1.00 97.31 94 LEU A C 1
ATOM 741 O O . LEU A 1 94 ? 5.712 5.256 -10.573 1.00 97.31 94 LEU A O 1
ATOM 745 N N . SER A 1 95 ? 7.578 4.706 -9.455 1.00 97.81 95 SER A N 1
ATOM 746 C CA . SER A 1 95 ? 8.328 5.931 -9.730 1.00 97.81 95 SER A CA 1
ATOM 747 C C . SER A 1 95 ? 9.624 5.587 -10.445 1.00 97.81 95 SER A C 1
ATOM 749 O O . SER A 1 95 ? 10.465 4.882 -9.888 1.00 97.81 95 SER A O 1
ATOM 751 N N . THR A 1 96 ? 9.815 6.121 -11.644 1.00 97.31 96 THR A N 1
ATOM 752 C CA . THR A 1 96 ? 11.064 5.972 -12.398 1.00 97.31 96 THR A CA 1
ATOM 753 C C . THR A 1 96 ? 12.169 6.798 -11.740 1.00 97.31 96 THR A C 1
ATOM 755 O O . THR A 1 96 ? 11.961 7.970 -11.431 1.00 97.31 96 THR A O 1
ATOM 758 N N . ALA A 1 97 ? 13.333 6.203 -11.488 1.00 94.31 97 ALA A N 1
ATOM 759 C CA . ALA A 1 97 ? 14.397 6.819 -10.699 1.00 94.31 97 ALA A CA 1
ATOM 760 C C . ALA A 1 97 ? 15.058 8.001 -11.418 1.00 94.31 97 ALA A C 1
ATOM 762 O O . ALA A 1 97 ? 15.331 9.016 -10.783 1.00 94.31 97 ALA A O 1
ATOM 763 N N . SER A 1 98 ? 15.268 7.897 -12.733 1.00 94.56 98 SER A N 1
ATOM 764 C CA . SER A 1 98 ? 15.923 8.944 -13.528 1.00 94.56 98 SER A CA 1
ATOM 765 C C . SER A 1 98 ? 15.073 10.210 -13.715 1.00 94.56 98 SER A C 1
ATOM 767 O O . SER A 1 98 ? 15.613 11.305 -13.844 1.00 94.56 98 SER A O 1
ATOM 769 N N . THR A 1 99 ? 13.741 10.077 -13.719 1.00 96.12 99 THR A N 1
ATOM 770 C CA . THR A 1 99 ? 12.806 11.167 -14.067 1.00 96.12 99 THR A CA 1
ATOM 771 C C . THR A 1 99 ? 11.844 11.545 -12.948 1.00 96.12 99 THR A C 1
ATOM 773 O O . THR A 1 99 ? 11.116 12.525 -13.076 1.00 96.12 99 THR A O 1
ATOM 776 N N . SER A 1 100 ? 11.778 10.764 -11.866 1.00 94.25 100 SER A N 1
ATOM 777 C CA . SER A 1 100 ? 10.741 10.868 -10.824 1.00 94.25 100 SER A CA 1
ATOM 778 C C . SER A 1 100 ? 9.298 10.750 -11.345 1.00 94.25 100 SER A C 1
ATOM 780 O O . SER A 1 100 ? 8.344 11.043 -10.619 1.00 94.25 100 SER A O 1
ATOM 782 N N . LYS A 1 101 ? 9.102 10.308 -12.596 1.00 97.06 101 LYS A N 1
ATOM 783 C CA . LYS A 1 101 ? 7.773 10.144 -13.187 1.00 97.06 101 LYS A CA 1
ATOM 784 C C . LYS A 1 101 ? 7.041 8.993 -12.506 1.00 97.06 101 LYS A C 1
ATOM 786 O O . LYS A 1 101 ? 7.592 7.903 -12.360 1.00 97.06 101 LYS A O 1
ATOM 791 N N . ARG A 1 102 ? 5.779 9.231 -12.140 1.00 97.19 102 ARG A N 1
ATOM 792 C CA . ARG A 1 102 ? 4.896 8.214 -11.562 1.00 97.19 102 ARG A CA 1
ATOM 793 C C . ARG A 1 102 ? 4.020 7.567 -12.624 1.00 97.19 102 ARG A C 1
ATOM 795 O O . ARG A 1 102 ? 3.468 8.255 -13.479 1.00 97.19 102 ARG A O 1
ATOM 802 N N . THR A 1 103 ? 3.885 6.251 -12.536 1.00 96.19 103 THR A N 1
ATOM 803 C CA . THR A 1 103 ? 3.002 5.448 -13.384 1.00 96.19 103 THR A CA 1
ATOM 804 C C . THR A 1 103 ? 2.127 4.584 -12.494 1.00 96.19 103 THR A C 1
ATOM 806 O O . THR A 1 103 ? 2.646 3.841 -11.663 1.00 96.19 103 THR A O 1
ATOM 809 N N . THR A 1 104 ? 0.813 4.675 -12.681 1.00 97.06 104 THR A N 1
ATOM 810 C CA . THR A 1 104 ? -0.169 3.848 -11.977 1.00 97.06 104 THR A CA 1
ATOM 811 C C . THR A 1 104 ? -0.581 2.686 -12.869 1.00 97.06 104 THR A C 1
ATOM 813 O O . THR A 1 104 ? -1.055 2.894 -13.985 1.00 97.06 104 THR A O 1
ATOM 816 N N . ILE A 1 105 ? -0.405 1.468 -12.372 1.00 94.69 105 ILE A N 1
ATOM 817 C CA . ILE A 1 105 ? -0.856 0.228 -13.001 1.00 94.69 105 ILE A CA 1
ATOM 818 C C . ILE A 1 105 ? -2.062 -0.252 -12.205 1.00 94.69 105 ILE A C 1
ATOM 820 O O . ILE A 1 105 ? -1.950 -0.463 -11.000 1.00 94.69 105 ILE A O 1
ATOM 824 N N . ARG A 1 106 ? -3.207 -0.414 -12.865 1.00 94.88 106 ARG A N 1
ATOM 825 C CA . ARG A 1 106 ? -4.434 -0.907 -12.231 1.00 94.88 106 ARG A CA 1
ATOM 826 C C . ARG A 1 106 ? -4.587 -2.401 -12.471 1.00 94.88 106 ARG A C 1
ATOM 828 O O . ARG A 1 106 ? -4.241 -2.882 -13.551 1.00 94.88 106 ARG A O 1
ATOM 835 N N . LEU A 1 107 ? -5.097 -3.105 -11.467 1.00 90.25 107 LEU A N 1
ATOM 836 C CA . LEU A 1 107 ? -5.530 -4.488 -11.597 1.00 90.25 107 LEU A CA 1
ATOM 837 C C . LEU A 1 107 ? -6.654 -4.539 -12.645 1.00 90.25 107 LEU A C 1
ATOM 839 O O . LEU A 1 107 ? -7.549 -3.690 -12.621 1.00 90.25 107 LEU A O 1
ATOM 843 N N . GLN A 1 108 ? -6.539 -5.464 -13.598 1.00 76.88 108 GLN A N 1
ATOM 844 C CA . GLN A 1 108 ? -7.541 -5.684 -14.645 1.00 76.88 108 GLN A CA 1
ATOM 845 C C . GLN A 1 108 ? -8.593 -6.692 -14.203 1.00 76.88 108 GLN A C 1
ATOM 847 O O . GLN A 1 108 ? -8.229 -7.607 -13.431 1.00 76.88 108 GLN A O 1
#

Sequence (108 aa):
MDGENLEDIRKIFTLVKVNGSLSDPTSLTLRMSDGSDDITVVKGEIFSRVDGYRADITYPPNNKQFRNRRSGEKLFFAEDMHNIVAISESEVVLSTASTSKRTTIRLQ

Nearest PDB structures (foldseek):
  6q84-assembly2_F  TM=7.254E-01  e=1.980E+00  Saccharomyces cerevisiae S288C
  2iim-assembly1_A  TM=5.146E-01  e=9.876E-01  Homo sapiens
  8wff-assembly1_A  TM=4.741E-01  e=1.223E+00  Homo sapiens
  8qsz-assembly1_Y  TM=5.279E-01  e=1.436E+00  Schizosaccharomyces pombe
  3vs5-assembly1_A  TM=5.549E-01  e=2.452E+00  Homo sapiens

Mean predicted aligned error: 9.74 Å

Radius of gyration: 22.04 Å; Cα contacts (8 Å, |Δi|>4): 173; chains: 1; bounding box: 41×24×75 Å

Foldseek 3Di:
DDDPPPPPPCPQWDWDDFDDDPVDTQWTWIGGPVRDDIDIDGPPDDDDDDPFDFDWDADPVVRDIDGRDGQQDWDDDPNWIWGFNGDDPFWTWIATPVPRDIDIDGHD

Solvent-accessible surface area (backbone atoms only — not comparable to full-atom values): 6814 Å² total; per-residue (Å²): 134,85,74,78,81,75,72,67,91,71,68,55,53,43,85,74,46,78,39,72,43,94,93,57,53,52,32,39,32,34,34,40,64,86,74,54,75,72,44,75,45,45,68,96,56,83,86,79,78,88,91,72,47,67,43,73,47,74,45,74,96,78,65,46,74,44,72,77,39,44,59,75,41,77,45,80,58,93,96,41,48,29,34,26,74,41,49,51,99,55,35,39,33,35,28,33,66,94,72,66,48,74,47,79,47,65,69,129